Protein AF-A0A9X2J818-F1 (afdb_monomer_lite)

Organism: NCBI:txid2926617

Secondary structure (DSSP, 8-state):
-BTTBPPPTT--SS-HHHHHHT---TT---TT--TTSSSTTTT---EEEEE--SSSSPEEEEEEE--SSTTPPPEEEEEEEETT--HHHHHHHHHHHHHH-

Foldseek 3Di:
DVVPDDDPPPDDPDDPVVVVVLDDDPPDDDPQAQPPDLQRNPPQDWDKDWADDAPDFWTKIWIWRDDPDPPDDIDTNDMDTHPNDDPVVVVVVVVSVVSND

Structure (mmCIF, N/CA/C/O backbone):
data_AF-A0A9X2J818-F1
#
_entry.id   AF-A0A9X2J818-F1
#
loop_
_atom_site.group_PDB
_atom_site.id
_atom_site.type_symbol
_atom_site.label_atom_id
_atom_site.label_alt_id
_atom_site.label_comp_id
_atom_site.label_asym_id
_atom_site.label_entity_id
_atom_site.label_seq_id
_atom_site.pdbx_PDB_ins_code
_atom_site.Cartn_x
_atom_site.Cartn_y
_atom_site.Cartn_z
_atom_site.occupancy
_atom_site.B_iso_or_equiv
_atom_site.auth_seq_id
_atom_site.auth_comp_id
_atom_site.auth_asym_id
_atom_site.auth_atom_id
_atom_site.pdbx_PDB_model_num
ATOM 1 N N . LEU A 1 1 ? 2.521 -15.869 -10.139 1.00 43.62 1 LEU A N 1
ATOM 2 C CA . LEU A 1 1 ? 2.952 -17.278 -10.260 1.00 43.62 1 LEU A CA 1
ATOM 3 C C . LEU A 1 1 ? 2.394 -18.041 -9.054 1.00 43.62 1 LEU A C 1
ATOM 5 O O . LEU A 1 1 ? 2.782 -17.714 -7.942 1.00 43.62 1 LEU A O 1
ATOM 9 N N . PHE A 1 2 ? 1.459 -18.978 -9.228 1.00 43.75 2 PHE A N 1
ATOM 10 C CA . PHE A 1 2 ? 1.087 -19.923 -8.163 1.00 43.75 2 PHE A CA 1
ATOM 11 C C . PHE A 1 2 ? 1.825 -21.230 -8.461 1.00 43.75 2 PHE A C 1
ATOM 13 O O . PHE A 1 2 ? 1.633 -21.800 -9.530 1.00 43.75 2 PHE A O 1
ATOM 20 N N . MET A 1 3 ? 2.744 -21.643 -7.583 1.00 59.09 3 MET A N 1
ATOM 21 C CA . MET A 1 3 ? 3.533 -22.879 -7.739 1.00 59.09 3 MET A CA 1
ATOM 22 C C . MET A 1 3 ? 4.251 -23.064 -9.094 1.00 59.09 3 MET A C 1
ATOM 24 O O . MET A 1 3 ? 4.422 -24.189 -9.552 1.00 59.09 3 MET A O 1
ATOM 28 N N . CYS A 1 4 ? 4.676 -21.987 -9.761 1.00 61.09 4 CYS A N 1
ATOM 29 C CA . CYS A 1 4 ? 5.391 -22.080 -11.046 1.00 61.09 4 CYS A CA 1
ATOM 30 C C . CYS A 1 4 ? 4.623 -22.764 -12.191 1.00 61.09 4 CYS A C 1
ATOM 32 O O . CYS A 1 4 ? 5.223 -23.070 -13.217 1.00 61.09 4 CYS A O 1
ATOM 34 N N . ALA A 1 5 ? 3.307 -22.945 -12.058 1.00 63.16 5 ALA A N 1
ATOM 35 C CA . ALA A 1 5 ? 2.466 -23.418 -13.146 1.00 63.16 5 ALA A CA 1
ATOM 36 C C . ALA A 1 5 ? 2.004 -22.227 -13.997 1.00 63.16 5 ALA A C 1
ATOM 38 O O . ALA A 1 5 ? 1.404 -21.273 -13.489 1.00 63.16 5 ALA A O 1
ATOM 39 N N . PHE A 1 6 ? 2.295 -22.278 -15.296 1.00 63.09 6 PHE A N 1
ATOM 40 C CA . PHE A 1 6 ? 1.663 -21.394 -16.270 1.00 63.09 6 PHE A CA 1
ATOM 41 C C . PHE A 1 6 ? 0.243 -21.898 -16.515 1.00 63.09 6 PHE A C 1
ATOM 43 O O . PHE A 1 6 ? 0.039 -23.082 -16.773 1.00 63.09 6 PHE A O 1
ATOM 50 N N . MET A 1 7 ? -0.740 -21.010 -16.393 1.00 67.25 7 MET A N 1
ATOM 51 C CA . MET A 1 7 ? -2.115 -21.351 -16.745 1.00 67.25 7 MET A CA 1
ATOM 52 C C . MET A 1 7 ? -2.274 -21.388 -18.264 1.00 67.25 7 MET A C 1
ATOM 54 O O . MET A 1 7 ? -1.546 -20.698 -18.981 1.00 67.25 7 MET A O 1
ATOM 58 N N . GLU A 1 8 ? -3.237 -22.170 -18.748 1.00 72.75 8 GLU A N 1
ATOM 59 C CA . GLU A 1 8 ? -3.587 -22.175 -20.166 1.00 72.75 8 GLU A CA 1
ATOM 60 C C . GLU A 1 8 ? -4.001 -20.772 -20.628 1.00 72.75 8 GLU A C 1
ATOM 62 O O . GLU A 1 8 ? -4.634 -20.004 -19.892 1.00 72.75 8 GLU A O 1
ATOM 67 N N . ALA A 1 9 ? -3.630 -20.429 -21.862 1.00 60.53 9 ALA A N 1
ATOM 68 C CA . ALA A 1 9 ? -3.979 -19.150 -22.458 1.00 60.53 9 ALA A CA 1
ATOM 69 C C . ALA A 1 9 ? -5.509 -18.978 -22.479 1.00 60.53 9 ALA A C 1
ATOM 71 O O . ALA A 1 9 ? -6.224 -19.795 -23.051 1.00 60.53 9 ALA A O 1
ATOM 72 N N . GLY A 1 10 ? -6.001 -17.908 -21.851 1.00 69.00 10 GLY A N 1
ATOM 73 C CA . GLY A 1 10 ? -7.433 -17.600 -21.751 1.00 69.00 10 GLY A CA 1
ATOM 74 C C . GLY A 1 10 ? -8.075 -17.934 -20.402 1.00 69.00 10 GLY A C 1
ATOM 75 O O . GLY A 1 10 ? -9.199 -17.504 -20.154 1.00 69.00 10 GLY A O 1
ATOM 76 N N . LEU A 1 11 ? -7.371 -18.625 -19.500 1.00 73.44 11 LEU A N 1
ATOM 77 C CA . LEU A 1 11 ? -7.829 -18.803 -18.124 1.00 73.44 11 LEU A CA 1
ATOM 78 C C . LEU A 1 11 ? -7.400 -17.601 -17.269 1.00 73.44 11 LEU A C 1
ATOM 80 O O . LEU A 1 11 ? -6.229 -17.224 -17.243 1.00 73.44 11 LEU A O 1
ATOM 84 N N . SER A 1 12 ? -8.349 -16.996 -16.553 1.00 76.25 12 SER A N 1
ATOM 85 C CA . SER A 1 12 ? -8.069 -15.968 -15.542 1.00 76.25 12 SER A CA 1
ATOM 86 C C . SER A 1 12 ? -7.954 -16.596 -14.159 1.00 76.25 12 SER A C 1
ATOM 88 O O . SER A 1 12 ? -8.728 -17.484 -13.811 1.00 76.25 12 SER A O 1
ATOM 90 N N . VAL A 1 13 ? -7.007 -16.105 -13.349 1.00 83.19 13 VAL A N 1
ATOM 91 C CA . VAL A 1 13 ? -6.793 -16.603 -11.973 1.00 83.19 13 VAL A CA 1
ATOM 92 C C . VAL A 1 13 ? -8.003 -16.268 -11.097 1.00 83.19 13 VAL A C 1
ATOM 94 O O . VAL A 1 13 ? -8.354 -17.019 -10.193 1.00 83.19 13 VAL A O 1
ATOM 97 N N . PHE A 1 14 ? -8.649 -15.139 -11.388 1.00 86.06 14 PHE A N 1
ATOM 98 C CA . PHE A 1 14 ? -9.815 -14.632 -10.676 1.00 86.06 14 PHE A CA 1
ATOM 99 C C . PHE A 1 14 ? -10.952 -14.370 -11.657 1.00 86.06 14 PHE A C 1
ATOM 101 O O . PHE A 1 14 ? -10.715 -13.926 -12.784 1.00 86.06 14 PHE A O 1
ATOM 108 N N . LYS A 1 15 ? -12.194 -14.600 -11.223 1.00 89.50 15 LYS A N 1
ATOM 109 C CA . LYS A 1 15 ? -13.368 -14.174 -11.988 1.00 89.50 15 LYS A CA 1
ATOM 110 C C . LYS A 1 15 ? -13.509 -12.657 -11.887 1.00 89.50 15 LYS A C 1
ATOM 112 O O . LYS A 1 15 ? -13.191 -12.065 -10.857 1.00 89.50 15 LYS A O 1
ATOM 117 N N . LEU A 1 16 ? -14.014 -12.029 -12.947 1.00 88.50 16 LEU A N 1
ATOM 118 C CA . LEU A 1 16 ? -14.236 -10.582 -12.959 1.00 88.50 16 LEU A CA 1
ATOM 119 C C . LEU A 1 16 ? -15.196 -10.147 -11.841 1.00 88.50 16 LEU A C 1
ATOM 121 O O . LEU A 1 16 ? -14.909 -9.173 -11.152 1.00 88.50 16 LEU A O 1
ATOM 125 N N . ASP A 1 17 ? -16.275 -10.897 -11.617 1.00 91.44 17 ASP A N 1
ATOM 126 C CA . ASP A 1 17 ? -17.260 -10.598 -10.569 1.00 91.44 17 ASP A CA 1
ATOM 127 C C . ASP A 1 17 ? -16.636 -10.611 -9.165 1.00 91.44 17 ASP A C 1
ATOM 129 O O . ASP A 1 17 ? -16.930 -9.736 -8.349 1.00 91.44 17 ASP A O 1
ATOM 133 N N . ASP A 1 18 ? -15.702 -11.534 -8.903 1.00 91.38 18 ASP A N 1
ATOM 134 C CA . ASP A 1 18 ? -14.971 -11.594 -7.632 1.00 91.38 18 ASP A CA 1
ATOM 135 C C . ASP A 1 18 ? -14.112 -10.333 -7.444 1.00 91.38 18 ASP A C 1
ATOM 137 O O . ASP A 1 18 ? -14.108 -9.729 -6.369 1.00 91.38 18 ASP A O 1
ATOM 141 N N . LEU A 1 19 ? -13.431 -9.878 -8.502 1.00 90.69 19 LEU A N 1
ATOM 142 C CA . LEU A 1 19 ? -12.633 -8.649 -8.470 1.00 90.69 19 LEU A CA 1
ATOM 143 C C . LEU A 1 19 ? -13.505 -7.402 -8.271 1.00 90.69 19 LEU A C 1
ATOM 145 O O . LEU A 1 19 ? -13.165 -6.534 -7.466 1.00 90.69 19 LEU A O 1
ATOM 149 N N . LEU A 1 20 ? -14.639 -7.317 -8.968 1.00 91.44 20 LEU A N 1
ATOM 150 C CA . LEU A 1 20 ? -15.580 -6.205 -8.833 1.00 91.44 20 LEU A CA 1
ATOM 151 C C . LEU A 1 20 ? -16.205 -6.163 -7.434 1.00 91.44 20 LEU A C 1
ATOM 153 O O . LEU A 1 20 ? -16.375 -5.076 -6.884 1.00 91.44 20 LEU A O 1
ATOM 157 N N . SER A 1 21 ? -16.449 -7.316 -6.805 1.00 90.81 21 SER A N 1
ATOM 158 C CA . SER A 1 21 ? -16.941 -7.394 -5.420 1.00 90.81 21 SER A CA 1
ATOM 159 C C . SER A 1 21 ? -15.955 -6.833 -4.381 1.00 90.81 21 SER A C 1
ATOM 161 O O . SER A 1 21 ? -16.353 -6.445 -3.280 1.00 90.81 21 SER A O 1
ATOM 163 N N . CYS A 1 22 ? -14.667 -6.765 -4.737 1.00 90.50 22 CYS A N 1
ATOM 164 C CA . CYS A 1 22 ? -13.604 -6.186 -3.917 1.00 90.50 22 CYS A CA 1
ATOM 165 C C . CYS A 1 22 ? -13.427 -4.675 -4.144 1.00 90.50 22 CYS A C 1
ATOM 167 O O . CYS A 1 22 ? -12.657 -4.038 -3.421 1.00 90.50 22 CYS A O 1
ATOM 169 N N . SER A 1 23 ? -14.105 -4.096 -5.140 1.00 89.62 23 SER A N 1
ATOM 170 C CA . SER A 1 23 ? -14.086 -2.654 -5.375 1.00 89.62 23 SER A CA 1
ATOM 171 C C . SER A 1 23 ? -14.860 -1.905 -4.287 1.00 89.62 23 SER A C 1
ATOM 173 O O . SER A 1 23 ? -15.682 -2.468 -3.561 1.00 89.62 23 SER A O 1
ATOM 175 N N . ILE A 1 24 ? -14.568 -0.617 -4.148 1.00 87.62 24 ILE A N 1
ATOM 176 C CA . ILE A 1 24 ? -15.266 0.265 -3.222 1.00 87.62 24 ILE A CA 1
ATOM 177 C C . ILE A 1 24 ? -15.662 1.541 -3.951 1.00 87.62 24 ILE A C 1
ATOM 179 O O . ILE A 1 24 ? -14.894 2.061 -4.762 1.00 87.62 24 ILE A O 1
ATOM 183 N N . ASP A 1 25 ? -16.865 2.033 -3.666 1.00 86.38 25 ASP A N 1
ATOM 184 C CA . ASP A 1 25 ? -17.323 3.317 -4.182 1.00 86.38 25 ASP A CA 1
ATOM 185 C C . ASP A 1 25 ? -16.469 4.453 -3.597 1.00 86.38 25 ASP A C 1
ATOM 187 O O . ASP A 1 25 ? -16.109 4.447 -2.416 1.00 86.38 25 ASP A O 1
ATOM 191 N N . THR A 1 26 ? -16.149 5.447 -4.423 1.00 80.62 26 THR A N 1
ATOM 192 C CA . THR A 1 26 ? -15.310 6.589 -4.039 1.00 80.62 26 THR A CA 1
ATOM 193 C C . THR A 1 26 ? -15.912 7.458 -2.933 1.00 80.62 26 THR A C 1
ATOM 195 O O . THR A 1 26 ? -15.179 8.205 -2.290 1.00 80.62 26 THR A O 1
ATOM 198 N N . ASN A 1 27 ? -17.223 7.372 -2.699 1.00 83.94 27 ASN A N 1
ATOM 199 C CA . ASN A 1 27 ? -17.929 8.111 -1.654 1.00 83.94 27 ASN A CA 1
ATOM 200 C C . ASN A 1 27 ? -17.827 7.445 -0.273 1.00 83.94 27 ASN A C 1
ATOM 202 O O . ASN A 1 27 ? -18.170 8.063 0.738 1.00 83.94 27 ASN A O 1
ATOM 206 N N . VAL A 1 28 ? -17.356 6.195 -0.193 1.00 85.31 28 VAL A N 1
ATOM 207 C CA . VAL A 1 28 ? -17.194 5.514 1.094 1.00 85.31 28 VAL A CA 1
ATOM 208 C C . VAL A 1 28 ? -15.991 6.094 1.828 1.00 85.31 28 VAL A C 1
ATOM 210 O O . VAL A 1 28 ? -14.844 5.942 1.414 1.00 85.31 28 VAL A O 1
ATOM 213 N N . THR A 1 29 ? -16.257 6.734 2.964 1.00 85.38 29 THR A N 1
ATOM 214 C CA . THR A 1 29 ? -15.212 7.271 3.840 1.00 85.38 29 THR A CA 1
ATOM 215 C C . THR A 1 29 ? -14.864 6.258 4.925 1.00 85.38 29 THR A C 1
ATOM 217 O O . THR A 1 29 ? -15.731 5.794 5.665 1.00 85.38 29 THR A O 1
ATOM 220 N N . TRP A 1 30 ? -13.580 5.933 5.053 1.00 91.00 30 TRP A N 1
ATOM 221 C CA . TRP A 1 30 ? -13.065 5.118 6.150 1.00 91.00 30 TRP A CA 1
ATOM 222 C C . TRP A 1 30 ? -12.692 6.009 7.334 1.00 91.00 30 TRP A C 1
ATOM 224 O O . TRP A 1 30 ? -11.797 6.843 7.232 1.00 91.00 30 TRP A O 1
ATOM 234 N N . VAL A 1 31 ? -13.373 5.833 8.467 1.00 91.44 31 VAL A N 1
ATOM 235 C CA . VAL A 1 31 ? -13.175 6.660 9.676 1.00 91.44 31 VAL A CA 1
ATOM 236 C C . VAL A 1 31 ? -11.752 6.590 10.241 1.00 91.44 31 VAL A C 1
ATOM 238 O O . VAL A 1 31 ? -11.284 7.530 10.882 1.00 91.44 31 VAL A O 1
ATOM 241 N N . ASP A 1 32 ? -11.069 5.479 9.986 1.00 93.06 32 ASP A N 1
ATOM 242 C CA . ASP A 1 32 ? -9.718 5.163 10.435 1.00 93.06 32 ASP A CA 1
ATOM 243 C C . ASP A 1 32 ? -8.628 5.565 9.430 1.00 93.06 32 ASP A C 1
ATOM 245 O O . ASP A 1 32 ? -7.449 5.509 9.772 1.00 93.06 32 ASP A O 1
ATOM 249 N N . PHE A 1 33 ? -8.992 6.009 8.220 1.00 94.56 33 PHE A N 1
ATOM 250 C CA . PHE A 1 33 ? -8.042 6.440 7.195 1.00 94.56 33 PHE A CA 1
ATOM 251 C C . PHE A 1 33 ? -8.287 7.888 6.756 1.00 94.56 33 PHE A C 1
ATOM 253 O O . PHE A 1 33 ? -9.232 8.209 6.036 1.00 94.56 33 PHE A O 1
ATOM 260 N N . LYS A 1 34 ? -7.377 8.779 7.147 1.00 94.38 34 LYS A N 1
ATOM 261 C CA . LYS A 1 34 ? -7.421 10.216 6.870 1.00 94.38 34 LYS A CA 1
ATOM 262 C C . LYS A 1 34 ? -6.243 10.621 5.987 1.00 94.38 34 LYS A C 1
ATOM 264 O O . LYS A 1 34 ? -5.189 11.013 6.472 1.00 94.38 34 LYS A O 1
ATOM 269 N N . LYS A 1 35 ? -6.435 10.585 4.665 1.00 89.94 35 LYS A N 1
ATOM 270 C CA . LYS A 1 35 ? -5.380 10.806 3.648 1.00 89.94 35 LYS A CA 1
ATOM 271 C C . LYS A 1 35 ? -4.518 12.071 3.832 1.00 89.94 35 LYS A C 1
ATOM 273 O O . LYS A 1 35 ? -3.395 12.100 3.340 1.00 89.94 35 LYS A O 1
ATOM 278 N N . ARG A 1 36 ? -5.051 13.120 4.469 1.00 91.12 36 ARG A N 1
ATOM 279 C CA . ARG A 1 36 ? -4.377 14.419 4.653 1.00 91.12 36 ARG A CA 1
ATOM 280 C C . ARG A 1 36 ? -3.577 14.537 5.956 1.00 91.12 36 ARG A C 1
ATOM 282 O O . ARG A 1 36 ? -2.881 15.530 6.122 1.00 91.12 36 ARG A O 1
ATOM 289 N N . GLU A 1 37 ? -3.681 13.567 6.859 1.00 94.25 37 GLU A N 1
ATOM 290 C CA . GLU A 1 37 ? -2.928 13.566 8.117 1.00 94.25 37 GLU A CA 1
ATOM 291 C C . GLU A 1 37 ? -1.474 13.135 7.897 1.00 94.25 37 GLU A C 1
ATOM 293 O O . GLU A 1 37 ? -1.168 12.410 6.949 1.00 94.25 37 GLU A O 1
ATOM 298 N N . VAL A 1 38 ? -0.583 13.528 8.816 1.00 94.69 38 VAL A N 1
ATOM 299 C CA . VAL A 1 38 ? 0.838 13.119 8.795 1.00 94.69 38 VAL A CA 1
ATOM 300 C C . VAL A 1 38 ? 0.976 11.594 8.833 1.00 94.69 38 VAL A C 1
ATOM 302 O O . VAL A 1 38 ? 1.803 11.034 8.119 1.00 94.69 38 VAL A O 1
ATOM 305 N N . ARG A 1 39 ? 0.126 10.928 9.624 1.00 95.25 39 ARG A N 1
ATOM 306 C CA . ARG A 1 39 ? -0.026 9.469 9.670 1.00 95.25 39 ARG A CA 1
ATOM 307 C C . ARG A 1 39 ? -1.442 9.091 9.235 1.00 95.25 39 ARG A C 1
ATOM 309 O O . ARG A 1 39 ? -2.332 9.024 10.087 1.00 95.25 39 ARG A O 1
ATOM 316 N N . PRO A 1 40 ? -1.693 8.850 7.933 1.00 95.94 40 PRO A N 1
ATOM 317 C CA . PRO A 1 40 ? -3.051 8.679 7.421 1.00 95.94 40 PRO A CA 1
ATOM 318 C C . PRO A 1 40 ? -3.833 7.521 8.024 1.00 95.94 40 PRO A C 1
ATOM 320 O O . PRO A 1 40 ? -5.055 7.564 8.016 1.00 95.94 40 PRO A O 1
ATOM 323 N N . TYR A 1 41 ? -3.150 6.499 8.537 1.00 96.88 41 TYR A N 1
ATOM 324 C CA . TYR A 1 41 ? -3.765 5.334 9.177 1.00 96.88 41 TYR A CA 1
ATOM 325 C C . TYR A 1 41 ? -3.377 5.213 10.664 1.00 96.88 41 TYR A C 1
ATOM 327 O O . TYR A 1 41 ? -3.450 4.144 11.268 1.00 96.88 41 TYR A O 1
ATOM 335 N N . GLY A 1 42 ? -2.940 6.322 11.274 1.00 95.19 42 GLY A N 1
ATOM 336 C CA . GLY A 1 42 ? -2.486 6.349 12.663 1.00 95.19 42 GLY A CA 1
ATOM 337 C C . GLY A 1 42 ? -1.297 5.415 12.906 1.00 95.19 42 GLY A C 1
ATOM 338 O O . GLY A 1 42 ? -0.338 5.422 12.143 1.00 95.19 42 GLY A O 1
ATOM 339 N N . ASN A 1 43 ? -1.363 4.626 13.981 1.00 94.12 43 ASN A N 1
ATOM 340 C CA . ASN A 1 43 ? -0.356 3.613 14.334 1.00 94.12 43 ASN A CA 1
ATOM 341 C C . ASN A 1 43 ? -0.860 2.183 14.074 1.00 94.12 43 ASN A C 1
ATOM 343 O O . ASN A 1 43 ? -0.391 1.231 14.698 1.00 94.12 43 ASN A O 1
ATOM 347 N N . LEU A 1 44 ? -1.872 2.030 13.216 1.00 95.56 44 LEU A N 1
ATOM 348 C CA . LEU A 1 44 ? -2.376 0.715 12.837 1.00 95.56 44 LEU A CA 1
ATOM 349 C C . LEU A 1 44 ? -1.397 0.037 11.868 1.00 95.56 44 LEU A C 1
ATOM 351 O O . LEU A 1 44 ? -0.795 0.713 11.033 1.00 95.56 44 LEU A O 1
ATOM 355 N N . PRO A 1 45 ? -1.245 -1.296 11.949 1.00 95.44 45 PRO A N 1
ATOM 356 C CA . PRO A 1 45 ? -0.302 -2.013 11.108 1.00 95.44 45 PRO A CA 1
ATOM 357 C C . PRO A 1 45 ? -0.693 -1.905 9.634 1.00 95.44 45 PRO A C 1
ATOM 359 O O . PRO A 1 45 ? -1.874 -1.970 9.282 1.00 95.44 45 PRO A O 1
ATOM 362 N N . VAL A 1 46 ? 0.319 -1.819 8.775 1.00 97.75 46 VAL A N 1
ATOM 363 C CA . VAL A 1 46 ? 0.185 -1.916 7.320 1.00 97.75 46 VAL A CA 1
ATOM 364 C C . VAL A 1 46 ? 1.207 -2.896 6.761 1.00 97.75 46 VAL A C 1
ATOM 366 O O . VAL A 1 46 ? 2.238 -3.165 7.377 1.00 97.75 46 VAL A O 1
ATOM 369 N N . TRP A 1 47 ? 0.932 -3.417 5.571 1.00 97.88 47 TRP A N 1
ATOM 370 C CA . TRP A 1 47 ? 1.871 -4.188 4.765 1.00 97.88 47 TRP A CA 1
ATOM 371 C C . TRP A 1 47 ? 2.248 -3.388 3.526 1.00 97.88 47 TRP A C 1
ATOM 373 O O . TRP A 1 47 ? 1.382 -2.796 2.880 1.00 97.88 47 TRP A O 1
ATOM 383 N N . ILE A 1 48 ? 3.533 -3.392 3.180 1.00 98.00 48 ILE A N 1
ATOM 384 C CA . ILE A 1 48 ? 4.042 -2.737 1.976 1.00 98.00 48 ILE A CA 1
ATOM 385 C C . ILE A 1 48 ? 4.486 -3.814 0.990 1.00 98.00 48 ILE A C 1
ATOM 387 O O . ILE A 1 48 ? 5.344 -4.635 1.304 1.00 98.00 48 ILE A O 1
ATOM 391 N N . GLY A 1 49 ? 3.885 -3.806 -0.199 1.00 97.25 49 GLY A N 1
ATOM 392 C CA . GLY A 1 49 ? 4.259 -4.673 -1.314 1.00 97.25 49 GLY A CA 1
ATOM 393 C C . GLY A 1 49 ? 4.928 -3.858 -2.410 1.00 97.25 49 GLY A C 1
ATOM 394 O O . GLY A 1 49 ? 4.387 -2.832 -2.816 1.00 97.25 49 GLY A O 1
ATOM 395 N N . TYR A 1 50 ? 6.086 -4.302 -2.888 1.00 96.00 50 TYR A N 1
ATOM 396 C CA . TYR A 1 50 ? 6.839 -3.643 -3.952 1.00 96.00 50 TYR A CA 1
ATOM 397 C C . TYR A 1 50 ? 7.117 -4.624 -5.091 1.00 96.00 50 TYR A C 1
ATOM 399 O O . TYR A 1 50 ? 7.651 -5.707 -4.861 1.00 96.00 50 TYR A O 1
ATOM 407 N N . ASP A 1 51 ? 6.750 -4.217 -6.302 1.00 93.50 5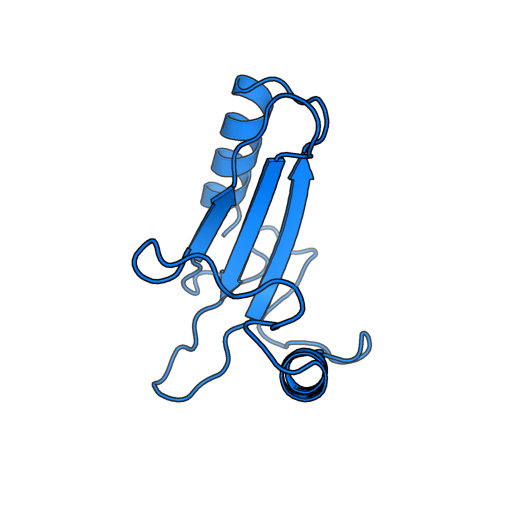1 ASP A N 1
ATOM 408 C CA . ASP A 1 51 ? 6.987 -4.921 -7.557 1.00 93.50 51 ASP A CA 1
ATOM 409 C C . ASP A 1 51 ? 7.963 -4.087 -8.412 1.00 93.50 51 ASP A C 1
ATOM 411 O O . ASP A 1 51 ? 7.568 -3.055 -8.975 1.00 93.50 51 ASP A O 1
ATOM 415 N N . PRO A 1 52 ? 9.264 -4.432 -8.419 1.00 90.56 52 PRO A N 1
ATOM 416 C CA . PRO A 1 52 ? 10.296 -3.649 -9.085 1.00 90.56 52 PRO A CA 1
ATOM 417 C C . PRO A 1 52 ? 10.188 -3.731 -10.606 1.00 90.56 52 PRO A C 1
ATOM 419 O O . PRO A 1 52 ? 10.006 -4.795 -11.184 1.00 90.56 52 PRO A O 1
ATOM 422 N N . SER A 1 53 ? 10.455 -2.613 -11.274 1.00 87.81 53 SER A N 1
ATOM 423 C CA . SER A 1 53 ? 10.717 -2.583 -12.712 1.00 87.81 53 SER A CA 1
ATOM 424 C C . SER A 1 53 ? 11.638 -1.416 -13.066 1.00 87.81 53 SER A C 1
ATOM 426 O O . SER A 1 53 ? 11.702 -0.404 -12.360 1.00 87.81 53 SER A O 1
ATOM 428 N N . ARG A 1 54 ? 12.374 -1.569 -14.169 1.00 67.44 54 ARG A N 1
ATOM 429 C CA . ARG A 1 54 ? 13.315 -0.567 -14.692 1.00 67.44 54 ARG A CA 1
ATOM 430 C C . ARG A 1 54 ? 13.004 -0.128 -16.118 1.00 67.44 54 ARG A C 1
ATOM 432 O O . ARG A 1 54 ? 13.354 0.987 -16.484 1.00 67.44 54 ARG A O 1
ATOM 439 N N . SER A 1 55 ? 12.421 -1.011 -16.924 1.00 69.50 55 SER A N 1
ATOM 440 C CA . SER A 1 55 ? 12.206 -0.813 -18.358 1.00 69.50 55 SER A CA 1
ATOM 441 C C . SER A 1 55 ? 10.958 -1.566 -18.805 1.00 69.50 55 SER A C 1
ATOM 443 O O . SER A 1 55 ? 10.731 -2.685 -18.349 1.00 69.50 55 SER A O 1
ATOM 445 N N . GLY A 1 56 ? 10.189 -0.984 -19.722 1.00 72.44 56 GLY A N 1
ATOM 446 C CA . GLY A 1 56 ? 8.936 -1.564 -20.213 1.00 72.44 56 GLY A CA 1
ATOM 447 C C . GLY A 1 56 ? 7.759 -1.200 -19.312 1.00 72.44 56 GLY A C 1
ATOM 448 O O . GLY A 1 56 ? 6.998 -0.295 -19.646 1.00 72.44 56 GLY A O 1
ATOM 449 N N . ASP A 1 57 ? 7.655 -1.850 -18.151 1.00 75.44 57 ASP A N 1
ATOM 450 C CA . ASP A 1 57 ? 6.562 -1.637 -17.197 1.00 75.44 57 ASP A CA 1
ATOM 451 C C . ASP A 1 57 ? 6.955 -0.700 -16.048 1.00 75.44 57 ASP A C 1
ATOM 453 O O . ASP A 1 57 ? 8.127 -0.553 -15.697 1.00 75.44 57 ASP A O 1
ATOM 457 N N . GLY A 1 58 ? 5.970 -0.042 -15.434 1.00 85.44 58 GLY A N 1
ATOM 458 C CA . GLY A 1 58 ? 6.209 0.812 -14.270 1.00 85.44 58 GLY A CA 1
ATOM 459 C C . GLY A 1 58 ? 6.324 -0.001 -12.989 1.00 85.44 58 GLY A C 1
ATOM 460 O O . GLY A 1 58 ? 5.402 -0.751 -12.680 1.00 85.44 58 GLY A O 1
ATOM 461 N N . ALA A 1 59 ? 7.390 0.214 -12.210 1.00 93.31 59 ALA A N 1
ATOM 462 C CA . ALA A 1 59 ? 7.492 -0.363 -10.871 1.00 93.31 59 ALA A CA 1
ATOM 463 C C . ALA A 1 59 ? 6.306 0.090 -10.014 1.00 93.31 59 ALA A C 1
ATOM 465 O O . ALA A 1 59 ? 5.835 1.219 -10.166 1.00 93.31 59 ALA A O 1
ATOM 466 N N . ALA A 1 60 ? 5.821 -0.744 -9.105 1.00 95.38 60 ALA A N 1
ATOM 467 C CA . ALA A 1 60 ? 4.676 -0.404 -8.271 1.00 95.38 60 ALA A CA 1
ATOM 468 C C . ALA A 1 60 ? 4.963 -0.671 -6.799 1.00 95.38 60 ALA A C 1
ATOM 470 O O . ALA A 1 60 ? 5.562 -1.677 -6.442 1.00 95.38 60 ALA A O 1
ATOM 471 N N . VAL A 1 61 ? 4.498 0.223 -5.933 1.00 97.25 61 VAL A N 1
ATOM 472 C CA . VAL A 1 61 ? 4.444 -0.013 -4.490 1.00 97.25 61 VAL A CA 1
ATOM 473 C C . VAL A 1 61 ? 3.019 0.202 -3.996 1.00 97.25 61 VAL A C 1
ATOM 475 O O . VAL A 1 61 ? 2.338 1.142 -4.417 1.00 97.25 61 VAL A O 1
ATOM 478 N N . VAL A 1 62 ? 2.552 -0.696 -3.134 1.00 98.00 62 VAL A N 1
ATOM 479 C CA . VAL A 1 62 ? 1.217 -0.668 -2.532 1.00 98.00 62 VAL A CA 1
ATOM 480 C C . VAL A 1 62 ? 1.314 -0.722 -1.015 1.00 98.00 62 VAL A C 1
ATOM 482 O O . VAL A 1 62 ? 2.120 -1.470 -0.467 1.00 98.00 62 VAL A O 1
ATOM 485 N N . VAL A 1 63 ? 0.464 0.053 -0.346 1.00 98.12 63 VAL A N 1
ATOM 486 C CA . VAL A 1 63 ? 0.255 0.006 1.104 1.00 98.12 63 VAL A CA 1
ATOM 487 C C . VAL A 1 63 ? -1.103 -0.627 1.363 1.00 98.12 63 VAL A C 1
ATOM 489 O O . VAL A 1 63 ? -2.126 -0.150 0.864 1.00 98.12 63 VAL A O 1
ATOM 492 N N . ILE A 1 64 ? -1.112 -1.708 2.134 1.00 97.81 64 ILE A N 1
ATOM 493 C CA . ILE A 1 64 ? -2.294 -2.513 2.426 1.00 97.81 64 ILE A CA 1
ATOM 494 C C . ILE A 1 64 ? -2.542 -2.487 3.931 1.00 97.81 64 ILE A C 1
ATOM 496 O O . ILE A 1 64 ? -1.658 -2.818 4.712 1.00 97.81 64 ILE A O 1
ATOM 500 N N . ALA A 1 65 ? -3.758 -2.146 4.342 1.00 97.31 65 ALA A N 1
ATOM 501 C CA . ALA A 1 65 ? -4.227 -2.384 5.697 1.00 97.31 65 ALA A CA 1
ATOM 502 C C . ALA A 1 65 ? -4.725 -3.836 5.807 1.00 97.31 65 ALA A C 1
ATOM 504 O O . ALA A 1 65 ? -5.757 -4.163 5.199 1.00 97.31 65 ALA A O 1
ATOM 505 N N . PRO A 1 66 ? -4.027 -4.716 6.550 1.00 96.44 66 PRO A N 1
ATOM 506 C CA . PRO A 1 66 ? -4.557 -6.025 6.887 1.00 96.44 66 PRO A CA 1
ATOM 507 C C . PRO A 1 66 ? -5.747 -5.890 7.848 1.00 96.44 66 PRO A C 1
ATOM 509 O O . PRO A 1 66 ? -5.854 -4.906 8.591 1.00 96.44 66 PRO A O 1
ATOM 512 N N . PRO A 1 67 ? -6.653 -6.876 7.872 1.00 95.12 67 PRO A N 1
ATOM 513 C CA . PRO A 1 67 ? -7.731 -6.881 8.842 1.00 95.12 67 PRO A CA 1
ATOM 514 C C . PRO A 1 67 ? -7.185 -7.087 10.260 1.00 95.12 67 PRO A C 1
ATOM 516 O O . PRO A 1 67 ? -6.362 -7.965 10.504 1.00 95.12 67 PRO A O 1
ATOM 519 N N . LEU A 1 68 ? -7.687 -6.307 11.221 1.00 93.06 68 LEU A N 1
ATOM 520 C CA . LEU A 1 68 ? -7.282 -6.414 12.634 1.00 93.06 68 LEU A CA 1
ATOM 521 C C . LEU A 1 68 ? -7.846 -7.663 13.333 1.00 93.06 68 LEU A C 1
ATOM 523 O O . LEU A 1 68 ? -7.415 -8.017 14.426 1.00 93.06 68 LEU A O 1
ATOM 527 N N . LYS A 1 69 ? -8.843 -8.309 12.725 1.00 94.12 69 LYS A N 1
ATOM 528 C CA . LYS A 1 69 ? -9.478 -9.538 13.207 1.00 94.12 69 LYS A CA 1
ATOM 529 C C . LYS A 1 69 ? -9.557 -10.541 12.064 1.00 94.12 69 LYS A C 1
ATOM 531 O O . LYS A 1 69 ? -9.728 -10.152 10.908 1.00 94.12 69 LYS A O 1
ATOM 536 N N . SER A 1 70 ? -9.475 -11.826 12.399 1.00 93.75 70 SER A N 1
ATOM 537 C CA . SER A 1 70 ? -9.648 -12.904 11.422 1.00 93.75 70 SER A CA 1
ATOM 538 C C . SER A 1 70 ? -10.984 -12.770 10.678 1.00 93.75 70 SER A C 1
ATOM 540 O O . SER A 1 70 ? -11.986 -12.362 11.265 1.00 93.75 70 SER A O 1
ATOM 542 N N . GLY A 1 71 ? -10.981 -13.076 9.379 1.00 92.12 71 GLY A N 1
ATOM 543 C CA . GLY A 1 71 ? -12.150 -12.947 8.499 1.00 92.12 71 GLY A CA 1
ATOM 544 C C . GLY A 1 71 ? -12.474 -11.518 8.041 1.00 92.12 71 GLY A C 1
ATOM 545 O O . GLY A 1 71 ? -13.455 -11.318 7.329 1.00 92.12 71 GLY A O 1
ATOM 546 N N . GLY A 1 72 ? -11.679 -10.515 8.429 1.00 92.62 72 GLY A N 1
ATOM 547 C CA . GLY A 1 72 ? -11.852 -9.146 7.946 1.00 92.62 72 GLY A CA 1
ATOM 548 C C . GLY A 1 72 ? -11.345 -8.927 6.514 1.00 92.62 72 GLY A C 1
ATOM 549 O O . GLY A 1 72 ? -10.699 -9.783 5.911 1.00 92.62 72 GLY A O 1
ATOM 550 N N . LYS A 1 73 ? -11.613 -7.732 5.976 1.00 91.94 73 LYS A N 1
ATOM 551 C CA . LYS A 1 73 ? -11.206 -7.334 4.620 1.00 91.94 73 LYS A CA 1
ATOM 552 C C . LYS A 1 73 ? -9.822 -6.685 4.611 1.00 91.94 73 LYS A C 1
ATOM 554 O O . LYS A 1 73 ? -9.513 -5.867 5.476 1.00 91.94 73 LYS A O 1
ATOM 559 N N . PHE A 1 74 ? -9.038 -6.987 3.581 1.00 94.38 74 PHE A N 1
ATOM 560 C CA . PHE A 1 74 ? -7.845 -6.218 3.231 1.00 94.38 74 PHE A CA 1
ATOM 561 C C . PHE A 1 74 ? -8.252 -4.943 2.497 1.00 94.38 74 PHE A C 1
ATOM 563 O O . PHE A 1 74 ? -9.182 -4.959 1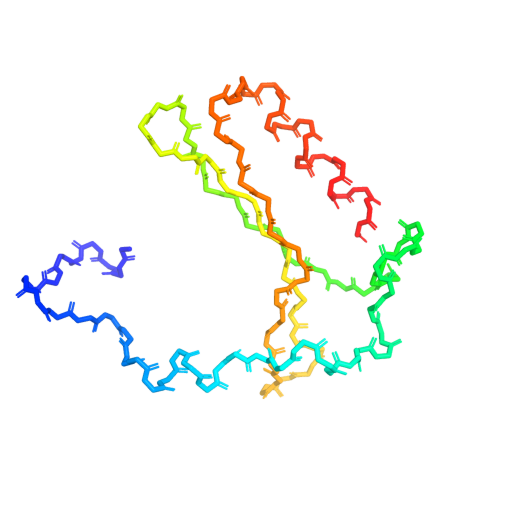.691 1.00 94.38 74 PHE A O 1
ATOM 570 N N . ARG A 1 75 ? -7.556 -3.837 2.761 1.00 94.75 75 ARG A N 1
ATOM 571 C CA . ARG A 1 75 ? -7.817 -2.552 2.098 1.00 94.75 75 ARG A CA 1
ATOM 572 C C . ARG A 1 75 ? -6.538 -1.994 1.502 1.00 94.75 75 ARG A C 1
ATOM 574 O O . ARG A 1 75 ? -5.539 -1.878 2.203 1.00 94.75 75 ARG A O 1
ATOM 581 N N . VAL A 1 76 ? -6.573 -1.616 0.228 1.00 95.19 76 VAL A N 1
ATOM 582 C CA . VAL A 1 76 ? -5.471 -0.879 -0.405 1.00 95.19 76 VAL A CA 1
ATOM 583 C C . VAL A 1 76 ? -5.616 0.592 -0.029 1.00 95.19 76 VAL A C 1
ATOM 585 O O . VAL A 1 76 ? -6.575 1.242 -0.437 1.00 95.19 76 VAL A O 1
ATOM 588 N N . LEU A 1 77 ? -4.681 1.104 0.769 1.00 95.31 77 LEU A N 1
ATOM 589 C CA . LEU A 1 77 ? -4.684 2.495 1.228 1.00 95.31 77 LEU A CA 1
ATOM 590 C C . LEU A 1 77 ? -4.022 3.425 0.210 1.00 95.31 77 LEU A C 1
ATOM 592 O O . LEU A 1 77 ? -4.475 4.547 -0.020 1.00 95.31 77 LEU A O 1
ATOM 596 N N . GLU A 1 78 ? -2.936 2.958 -0.406 1.00 95.56 78 GLU A N 1
ATOM 597 C CA . GLU A 1 78 ? -2.142 3.749 -1.338 1.00 95.56 78 GLU A CA 1
ATOM 598 C C . GLU A 1 78 ? -1.491 2.844 -2.386 1.00 95.56 78 GLU A C 1
ATOM 600 O O . GLU A 1 78 ? -1.018 1.753 -2.078 1.00 95.56 78 GLU A O 1
ATOM 605 N N . LYS A 1 79 ? -1.476 3.305 -3.637 1.00 95.69 79 LYS A N 1
ATOM 606 C CA . LYS A 1 79 ? -0.792 2.661 -4.760 1.00 95.69 79 LYS A CA 1
ATOM 607 C C . LYS A 1 79 ? -0.012 3.724 -5.512 1.00 95.69 79 LYS A C 1
ATOM 609 O O . LYS A 1 79 ? -0.587 4.726 -5.934 1.00 95.69 79 LYS A O 1
ATOM 614 N N . ILE A 1 80 ? 1.275 3.484 -5.713 1.00 95.62 80 ILE A N 1
ATOM 615 C CA . ILE A 1 80 ? 2.163 4.382 -6.446 1.00 95.62 80 ILE A CA 1
ATOM 616 C C . ILE A 1 80 ? 2.808 3.589 -7.571 1.00 95.62 80 ILE A C 1
ATOM 618 O O . ILE A 1 80 ? 3.415 2.550 -7.333 1.00 95.62 80 ILE A O 1
ATOM 622 N N . VAL A 1 81 ? 2.675 4.094 -8.797 1.00 94.50 81 VAL A N 1
ATOM 623 C CA . VAL A 1 81 ? 3.342 3.544 -9.980 1.00 94.50 81 VAL A CA 1
ATOM 624 C C . VAL A 1 81 ? 4.496 4.474 -10.358 1.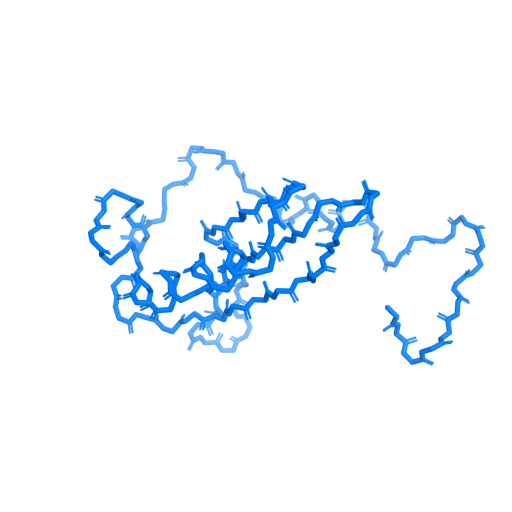00 94.50 81 V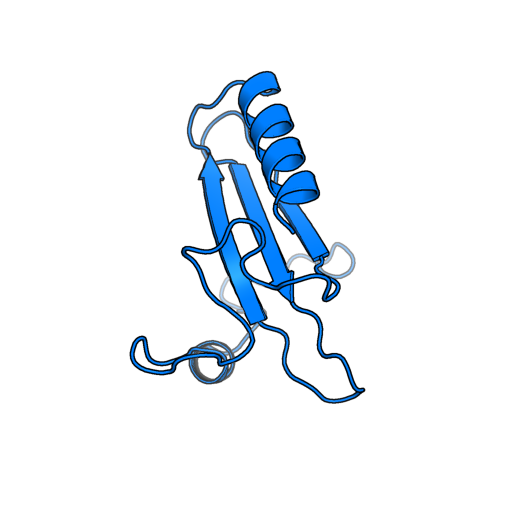AL A C 1
ATOM 626 O O . VAL A 1 81 ? 4.312 5.679 -10.517 1.00 94.50 81 VAL A O 1
ATOM 629 N N . MET A 1 82 ? 5.692 3.912 -10.479 1.00 92.25 82 MET A N 1
ATOM 630 C CA . MET A 1 82 ? 6.983 4.587 -10.598 1.00 92.25 82 MET A CA 1
ATOM 631 C C . MET A 1 82 ? 7.614 4.264 -11.961 1.00 92.25 82 MET A C 1
ATOM 633 O O . MET A 1 82 ? 8.628 3.577 -12.050 1.00 92.25 82 MET A O 1
ATOM 637 N N . ARG A 1 83 ? 6.988 4.741 -13.044 1.00 89.94 83 ARG A N 1
ATOM 638 C CA . ARG A 1 83 ? 7.501 4.567 -14.417 1.00 89.94 83 ARG A CA 1
ATOM 639 C C . ARG A 1 83 ? 8.796 5.345 -14.629 1.00 89.94 83 ARG A C 1
ATOM 641 O O . ARG A 1 83 ? 8.883 6.497 -14.204 1.00 89.94 83 ARG A O 1
ATOM 648 N N . ASP A 1 84 ? 9.771 4.702 -15.270 1.00 88.31 84 ASP A N 1
ATOM 649 C CA . ASP A 1 84 ? 11.061 5.287 -15.663 1.00 88.31 84 ASP A CA 1
ATOM 650 C C . ASP A 1 84 ? 11.811 5.987 -14.514 1.00 88.31 84 ASP A C 1
ATOM 652 O O . ASP A 1 84 ? 12.526 6.973 -14.701 1.00 88.31 84 ASP A O 1
ATOM 656 N N . ARG A 1 85 ? 11.633 5.500 -13.278 1.00 90.19 85 ARG A N 1
ATOM 657 C CA . ARG A 1 85 ? 12.316 6.036 -12.095 1.00 90.19 85 ARG A CA 1
ATOM 658 C C . ARG A 1 85 ? 13.574 5.234 -11.794 1.00 90.19 85 ARG A C 1
ATOM 660 O O . ARG A 1 85 ? 13.543 4.007 -11.763 1.00 90.19 85 ARG A O 1
ATOM 667 N N . ALA A 1 86 ? 14.670 5.932 -11.503 1.00 91.38 86 ALA A N 1
ATOM 668 C CA . ALA A 1 86 ? 15.900 5.307 -11.025 1.00 91.38 86 ALA A CA 1
ATOM 669 C C . ALA A 1 86 ? 15.661 4.538 -9.715 1.00 91.38 86 ALA A C 1
ATOM 671 O O . ALA A 1 86 ? 14.831 4.938 -8.896 1.00 91.38 86 ALA A O 1
ATOM 672 N N . TRP A 1 87 ? 16.426 3.472 -9.482 1.00 91.38 87 TRP A N 1
ATOM 673 C CA . TRP A 1 87 ? 16.277 2.613 -8.303 1.00 91.38 87 TRP A CA 1
ATOM 674 C C . TRP A 1 87 ? 16.371 3.368 -6.979 1.00 91.38 87 TRP A C 1
ATOM 676 O O . TRP A 1 87 ? 15.608 3.093 -6.060 1.00 91.38 87 TRP A O 1
ATOM 686 N N . GLN A 1 88 ? 17.256 4.361 -6.897 1.00 94.38 88 GLN A N 1
ATOM 687 C CA . GLN A 1 88 ? 17.400 5.209 -5.716 1.00 94.38 88 GLN A CA 1
ATOM 688 C C . GLN A 1 88 ? 16.107 5.973 -5.416 1.00 94.38 88 GLN A C 1
ATOM 690 O O . GLN A 1 88 ? 15.707 6.089 -4.263 1.00 94.38 88 GLN A O 1
ATOM 695 N N . TRP A 1 89 ? 15.421 6.454 -6.455 1.00 93.38 89 TRP A N 1
ATOM 696 C CA . TRP A 1 89 ? 14.140 7.135 -6.296 1.00 93.38 89 TRP A CA 1
ATOM 697 C C . TRP A 1 89 ? 13.061 6.169 -5.797 1.00 93.38 89 TRP A C 1
ATOM 699 O O . TRP A 1 89 ? 12.308 6.507 -4.887 1.00 93.38 89 TRP A O 1
ATOM 709 N N . GLN A 1 90 ? 13.021 4.951 -6.347 1.00 94.69 90 GLN A N 1
ATOM 710 C CA . GLN A 1 90 ? 12.085 3.909 -5.914 1.00 94.69 90 GLN A CA 1
ATOM 711 C C . GLN A 1 90 ? 12.322 3.524 -4.441 1.00 94.69 90 GLN A C 1
ATOM 713 O O . GLN A 1 90 ? 11.376 3.479 -3.658 1.00 94.69 90 GLN A O 1
ATOM 718 N N . ALA A 1 91 ? 13.583 3.338 -4.037 1.00 95.81 91 ALA A N 1
ATOM 719 C CA . ALA A 1 91 ? 13.962 3.036 -2.657 1.00 95.81 91 ALA A CA 1
ATOM 720 C C . ALA A 1 91 ? 13.588 4.167 -1.685 1.00 95.81 91 ALA A C 1
ATOM 722 O O . ALA A 1 91 ? 13.007 3.904 -0.632 1.00 95.81 91 ALA A O 1
ATOM 723 N N . ASN A 1 92 ? 13.852 5.424 -2.056 1.00 97.31 92 ASN A N 1
ATOM 724 C CA . ASN A 1 92 ? 13.462 6.581 -1.250 1.00 97.31 92 ASN A CA 1
ATOM 725 C C . ASN A 1 92 ? 11.943 6.651 -1.076 1.00 97.31 92 ASN A C 1
ATOM 727 O O . ASN A 1 92 ? 11.468 6.876 0.032 1.00 97.31 92 ASN A O 1
ATOM 731 N N . ARG A 1 93 ? 11.173 6.377 -2.136 1.00 96.50 93 ARG A N 1
ATOM 732 C CA . ARG A 1 93 ? 9.711 6.355 -2.048 1.00 96.50 93 ARG A CA 1
ATOM 733 C C . ARG A 1 93 ? 9.202 5.254 -1.115 1.00 96.50 93 ARG A C 1
ATOM 735 O O . ARG A 1 93 ? 8.265 5.489 -0.361 1.00 96.50 93 ARG A O 1
ATOM 742 N N . ILE A 1 94 ? 9.809 4.067 -1.134 1.00 97.12 94 ILE A N 1
ATOM 743 C CA . ILE A 1 94 ? 9.463 2.994 -0.188 1.00 97.12 94 ILE A CA 1
ATOM 744 C C . ILE A 1 94 ? 9.782 3.431 1.248 1.00 97.12 94 ILE A C 1
ATOM 746 O O . ILE A 1 94 ? 8.946 3.253 2.130 1.00 97.12 94 ILE A O 1
ATOM 750 N N . LYS A 1 95 ? 10.941 4.061 1.478 1.00 98.00 95 LYS A N 1
ATOM 751 C CA . LYS A 1 95 ? 11.325 4.588 2.794 1.00 98.00 95 LYS A CA 1
ATOM 752 C C . LYS A 1 95 ? 10.324 5.629 3.313 1.00 98.00 95 LYS A C 1
ATOM 754 O O . LYS A 1 95 ? 9.843 5.499 4.434 1.00 98.00 95 LYS A O 1
ATOM 759 N N . GLU A 1 96 ? 9.939 6.595 2.480 1.00 97.31 96 GLU A N 1
ATOM 760 C CA . GLU A 1 96 ? 8.907 7.591 2.813 1.00 97.31 96 GLU A CA 1
ATOM 761 C C . GLU A 1 96 ? 7.593 6.919 3.251 1.00 97.31 96 GLU A C 1
ATOM 763 O O . GLU A 1 96 ? 6.963 7.347 4.216 1.00 97.31 96 GLU A O 1
ATOM 768 N N . LEU A 1 97 ? 7.186 5.834 2.579 1.00 97.44 97 LEU A N 1
ATOM 769 C CA . LEU A 1 97 ? 5.991 5.076 2.959 1.00 97.44 97 LEU A CA 1
ATOM 770 C C . LEU A 1 97 ? 6.149 4.372 4.315 1.00 97.44 97 LEU A C 1
ATOM 772 O O . LEU A 1 97 ? 5.194 4.377 5.084 1.00 97.44 97 LEU A O 1
ATOM 776 N N . THR A 1 98 ? 7.326 3.817 4.627 1.00 96.12 98 THR A N 1
ATOM 777 C CA . THR A 1 98 ? 7.593 3.174 5.934 1.00 96.12 98 THR A CA 1
ATOM 778 C C . THR A 1 98 ? 7.635 4.154 7.108 1.00 96.12 98 THR A C 1
ATOM 780 O O . THR A 1 98 ? 7.471 3.749 8.250 1.00 96.12 98 THR A O 1
ATOM 783 N N . GLU A 1 99 ? 7.882 5.438 6.848 1.00 95.75 99 GLU A N 1
ATOM 784 C CA . GLU A 1 99 ? 7.871 6.485 7.877 1.00 95.75 99 GLU A CA 1
ATOM 785 C C . GLU A 1 99 ? 6.456 7.068 8.057 1.00 95.75 99 GLU A C 1
ATOM 787 O O . GLU A 1 99 ? 6.018 7.351 9.180 1.00 95.75 99 GLU A O 1
ATOM 792 N N . LYS A 1 100 ? 5.727 7.211 6.940 1.00 96.50 100 LYS A N 1
ATOM 793 C CA . LYS A 1 100 ? 4.361 7.749 6.862 1.00 96.50 100 LYS A CA 1
ATOM 794 C C . LYS A 1 100 ? 3.304 6.845 7.507 1.00 96.50 100 LYS A C 1
ATOM 796 O O . LYS A 1 100 ? 2.334 7.369 8.059 1.00 96.50 100 LYS A O 1
ATOM 801 N N . TYR A 1 101 ? 3.456 5.525 7.406 1.00 96.00 101 TYR A N 1
ATOM 802 C CA . TYR A 1 101 ? 2.539 4.524 7.966 1.00 96.00 101 TYR A CA 1
ATOM 803 C C . TYR A 1 101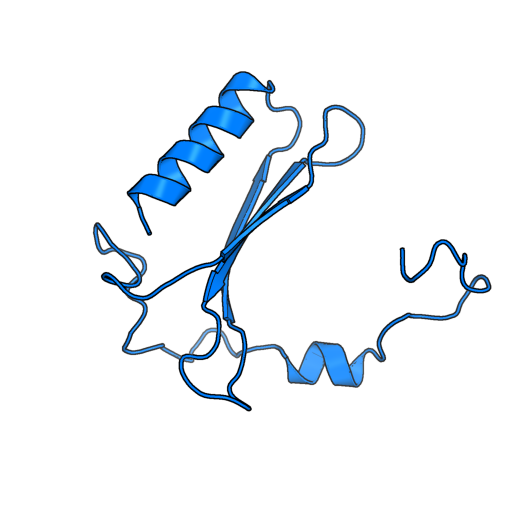 ? 3.233 3.765 9.099 1.00 96.00 101 TYR A C 1
ATOM 805 O O . TYR A 1 101 ? 2.742 3.819 10.253 1.00 96.00 101 TYR A O 1
#

InterPro domains:
  IPR035421 Terminase, large subunit gp17-like, C-terminal [PF17289] (48-101)

pLDDT: mean 88.66, std 11.56, range [43.62, 98.12]

Radius of gyration: 16.23 Å; chains: 1; bounding box: 35×38×37 Å

Sequence (101 aa):
LFMCAFMEAGLSVFKLDDLLSCSIDTNVTWVDFKKREVRPYGNLPVWIGYDPSRSGDGAAVVVIAPPLKSGGKFRVLEKIVMRDRAWQWQANRIKELTEKY

=== Feature glossary ===
Annotated list of the representations used here:

Nearest PDB structures. The Foldseek neighbor list gives the closest experimentally determined structures in the PDB, ranked by structural alignment. TM-score near 1 means near-identical fold; near 0.3 means only rough topology match. This is how one finds what a novel AlphaFold prediction most resembles in the solved-structure universe.

Foldseek 3Di. Foldseek's 3Di representation compresses backbone geometry into a per-residue letter drawn from a learned twenty-state alphabet. It captures the tertiary interaction pattern around each residue — which residues are packed against it in space, regardless of where they are in sequence.

Radius of gyration, Cα contacts, bounding box. Radius of gyration (Rg) is the root-mean-square distance of Cα atoms from their centroid — a single number for overall size and compactness. A globular domain of N residues has Rg ≈ 2.2·N^0.38 Å; an extended or disordered chain has a much larger Rg. The Cα contact count is the number of residue pairs whose Cα atoms are within 8 Å and are more than four positions apart in sequence — a standard proxy for tertiary packing density. The bounding box is the smallest axis-aligned box enclosing all Cα atoms.

InterPro / GO / CATH / organism. The annotation block draws on four external resources. InterPro: which protein families and domains the sequence belongs to. GO: standardized terms for what the protein does, what process it participates in, and where in the cell it acts. CATH: which 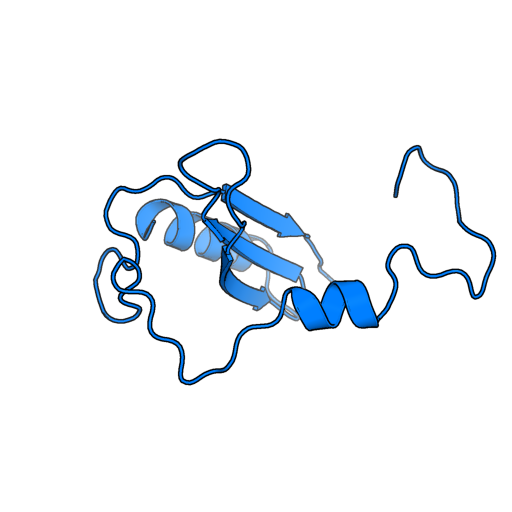structural fold it has in the CATH hierarchy. Organism: the species of origin.

mmCIF coordinates. The mmCIF block holds the 3D Cartesian coordinates of each backbone atom (N, Cα, C, O) in ångströms. mmCIF is the PDB's canonical archive format — a tagged-loop text representation of the atomic model.

pLDDT. pLDDT is the predicted lDDT-Cα score: AlphaFold's confidence that the local environment of each residue (all inter-atomic distances within 15 Å) is correctly placed. It is a per-residue number between 0 and 100, with higher meaning more reliable.

Backbone torsions (φ/ψ). φ (phi) and ψ (psi) are the two rotatable backbone dihedrals per residue: φ is the C(i-1)–N–Cα–C torsion, ψ is the N–Cα–C–N(i+1) torsion, both in degrees on (−180°, 180°]. α-helical residues cluster near (−60°, −45°); β-strand residues near (−120°, +130°). A Ramachandran plot is simply a scatter of (φ, ψ) for every residue.

B-factor. For experimental (PDB) structures, the B-factor (temperature factor) quantifies the positional spread of each atom in the crystal — a combination of thermal vibration and static disorder — in units of Å². High B-factors mark flexible loops or poorly resolved regions; low B-factors mark the rigid, well-ordered core.

Secondary structure (3-state, P-SEA). SS3 is a coarse helix/strand/coil call (letters a/b/c) made by the P-SEA algorithm from inter-Cα distances and dihedrals. It is less detailed than DSSP but needs only Cα positions.

Predicted aligned error. Predicted aligned error is AlphaFold's pairwise confidence. Unlike pLDDT (per-residue), PAE is per-residue-pair and captures whether two parts of the structure are correctly placed relative to each other. Units are ångströms of expected positional error.

Solvent-accessible surface area. Solvent-accessible surface area (SASA) is the area in Å² traced out by the centre of a 1.4 Å probe sphere (a water molecule) rolled over the protein's van der Waals surface (Shrake–Rupley / Lee–Richards construction). Buried residues have near-zero SASA; fully exposed residues can exceed 200 Å². The total SASA scales roughly with the number of surface residues.

Secondary structure (8-state, DSSP). The SS8 string is DSSP's per-residue secondary-structure call. α-helix (H) means an i→i+4 H-bond ladder; β-strand (E) means the residue participates in a β-sheet; 3₁₀ (G) and π (I) are tighter and wider helices; T/S are turns/bends; '-' is loop.

Rendered structure images. Structure images are PyMOL renders from six orthogonal camera directions. Cartoon representation draws helices as coils and strands as arrows; sticks shows the backbone as bonds; surface shows the solvent-excluded envelope. Rainbow coloring maps sequence position to hue (blue→red, N→C); chain coloring assigns a distinct color per polypeptide.

Sequence. The amino-acid sequence is the protein's primary structure: the linear order of residues from the N-terminus to the C-terminus, written in one-letter code. Everything else here — the 3D coordinates, the secondary structure, the domain annotations — is ultimately a consequence of this string.

Contact-map, Ramachandran, and PAE plots. Three diagnostic plots accompany the record. The Cα contact map visualizes the tertiary structure as a 2D adjacency matrix (8 Å cutoff, sequence-local contacts suppressed). The Ramachandran plot shows the distribution of backbone (φ, ψ) torsions, with points in the α and β basins reflecting secondary structure content. The PAE plot shows AlphaFold's inter-residue confidence as a color matrix.